Protein AF-A0A849RGG2-F1 (afdb_monomer_lite)

Radius of gyration: 28.91 Å; chains: 1; bounding box: 62×50×78 Å

Sequence (165 aa):
MTLNANEIRLVIHLEGGLVQAVYSNSSAPVRVAIQDFDIEGADGDEIAMLDDGTEFLGHIEPIFRNDSHVADVFAAFDEEVPTVDKQQKDYVANKGLICPKCGADDIESTGSVEIDGPIGFGNVECSNCKATWTDQYRIVGFDNLVVEQDLFEFRRKLKLSESIE

pLDDT: mean 81.92, std 13.21, range [40.56, 96.81]

Secondary structure (DSSP, 8-state):
----TT---EEEEEETTEEEEEEES-SS---EEEEE---TT--TTTEEE-TTS-EEEEEEEPEEE-HHHHHHHHHTS--------HHHHHHHHTTT-S-TTT--S-EEEEEEEEEETTEEEEEEEETTT--EEEEEEE---------HHHHHHHHHHHHHHTT--

Foldseek 3Di:
DDPDPPDWF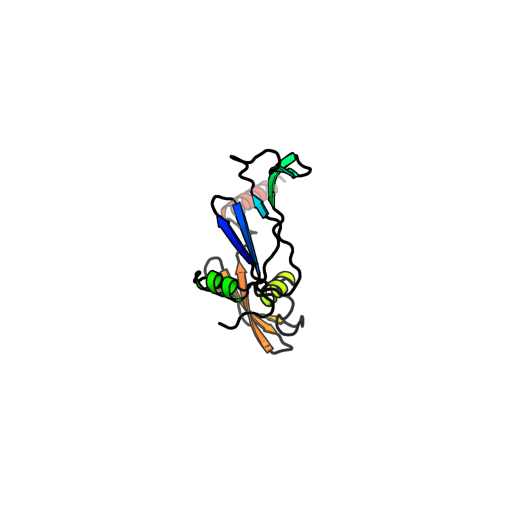WDFDDDPNDTPAIEIQDPDDDWDKDWAQPCVPPDPVQWDADPVGRITRIDTHDYHYDNVVRVVVVVVDPDPPPPPPVLVVVCVVVVNQADSPPRDSQKDWDDDWDDDPQKTWTWMARPVPGDIDIDIDGDPDDDDDDDVVVVVVVVVVVVVVVVPD

Structure (mmCIF, N/CA/C/O backbone):
data_AF-A0A849RGG2-F1
#
_entry.id   AF-A0A849RGG2-F1
#
loop_
_atom_site.group_PDB
_atom_site.id
_atom_site.type_symbol
_atom_site.label_atom_id
_atom_site.label_alt_id
_atom_site.label_comp_id
_atom_site.label_asym_id
_atom_site.label_entity_id
_atom_site.label_seq_id
_atom_site.pdbx_PDB_ins_code
_atom_site.Cartn_x
_atom_site.Cartn_y
_atom_site.Cartn_z
_atom_site.occupancy
_atom_site.B_iso_or_equiv
_atom_site.auth_seq_id
_atom_site.auth_comp_id
_atom_site.auth_asym_id
_atom_site.auth_atom_id
_atom_site.pdbx_PDB_model_num
ATOM 1 N N . MET A 1 1 ? 6.689 9.381 20.457 1.00 45.41 1 MET A N 1
ATOM 2 C CA . MET A 1 1 ? 6.038 8.679 19.334 1.00 45.41 1 MET A CA 1
ATOM 3 C C . MET A 1 1 ? 5.373 7.428 19.880 1.00 45.41 1 MET A C 1
ATOM 5 O O . MET A 1 1 ? 6.050 6.616 20.495 1.00 45.41 1 MET A O 1
ATOM 9 N N . THR A 1 2 ? 4.055 7.306 19.759 1.00 40.56 2 THR A N 1
ATOM 10 C CA . THR A 1 2 ? 3.327 6.085 20.134 1.00 40.56 2 THR A CA 1
ATOM 11 C C . THR A 1 2 ? 3.426 5.098 18.979 1.00 40.56 2 THR A C 1
ATOM 13 O O . THR A 1 2 ? 2.871 5.357 17.915 1.00 40.56 2 THR A O 1
ATOM 16 N N . LEU A 1 3 ? 4.164 4.002 19.173 1.00 52.91 3 LEU A N 1
ATOM 17 C CA . LEU A 1 3 ? 4.247 2.904 18.210 1.00 52.91 3 LEU A CA 1
ATOM 18 C C . LEU A 1 3 ? 2.833 2.387 17.923 1.00 52.91 3 LEU A C 1
ATOM 20 O O . LEU A 1 3 ? 2.073 2.107 18.854 1.00 52.91 3 LEU A O 1
ATOM 24 N N . ASN A 1 4 ? 2.467 2.273 16.647 1.00 55.94 4 ASN A N 1
ATOM 25 C CA . ASN A 1 4 ? 1.233 1.604 16.269 1.00 55.94 4 ASN A CA 1
ATOM 26 C C . ASN A 1 4 ? 1.374 0.126 16.658 1.00 55.94 4 ASN A C 1
ATOM 28 O O . ASN A 1 4 ? 2.238 -0.574 16.138 1.00 55.94 4 ASN A O 1
ATOM 32 N N . ALA A 1 5 ? 0.544 -0.345 17.590 1.00 57.31 5 ALA A N 1
ATOM 33 C CA . ALA A 1 5 ? 0.634 -1.698 18.142 1.00 57.31 5 ALA A CA 1
ATOM 34 C C . ALA A 1 5 ? 0.446 -2.820 17.096 1.00 57.31 5 ALA A C 1
ATOM 36 O O . ALA A 1 5 ? 0.708 -3.979 17.404 1.00 57.31 5 ALA A O 1
ATOM 37 N N . ASN A 1 6 ? 0.018 -2.484 15.873 1.00 68.50 6 ASN A N 1
ATOM 38 C CA . ASN A 1 6 ? -0.178 -3.425 14.768 1.00 68.50 6 ASN A CA 1
ATOM 39 C C . ASN A 1 6 ? 0.951 -3.406 13.721 1.00 68.50 6 ASN A C 1
ATOM 41 O O . ASN A 1 6 ? 0.829 -4.058 12.685 1.00 68.50 6 ASN A O 1
ATOM 45 N N . GLU A 1 7 ? 2.025 -2.650 13.942 1.00 77.69 7 GLU A N 1
ATOM 46 C CA . GLU A 1 7 ? 3.123 -2.533 12.983 1.00 77.69 7 GLU A CA 1
ATOM 47 C C . GLU A 1 7 ? 4.214 -3.585 13.241 1.00 77.69 7 GLU A C 1
ATOM 49 O O . GLU A 1 7 ? 4.870 -3.586 14.288 1.00 77.69 7 GLU A O 1
ATOM 54 N N . ILE A 1 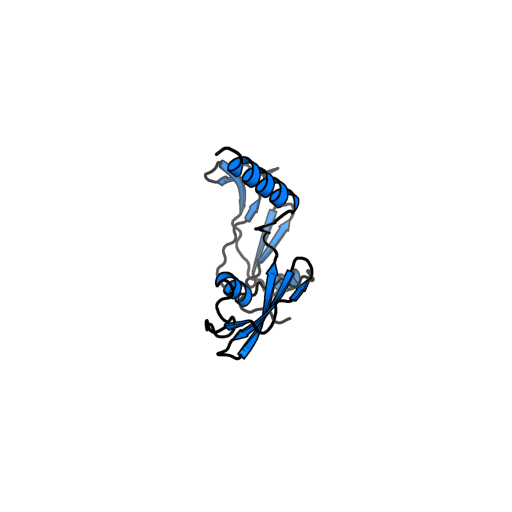8 ? 4.437 -4.464 12.260 1.00 86.38 8 ILE A N 1
ATOM 55 C CA . ILE A 1 8 ? 5.594 -5.364 12.233 1.00 86.38 8 ILE A CA 1
ATOM 56 C C . ILE A 1 8 ? 6.739 -4.634 11.540 1.00 86.38 8 ILE A C 1
ATOM 58 O O . ILE A 1 8 ? 6.647 -4.296 10.363 1.00 86.38 8 ILE A O 1
ATOM 62 N N . ARG A 1 9 ? 7.829 -4.435 12.273 1.00 87.00 9 ARG A N 1
ATOM 63 C CA . ARG A 1 9 ? 9.078 -3.854 11.795 1.00 87.00 9 ARG A CA 1
ATOM 64 C C . ARG A 1 9 ? 10.134 -4.939 11.691 1.00 87.00 9 ARG A C 1
ATOM 66 O O . ARG A 1 9 ? 10.241 -5.807 12.565 1.00 87.00 9 ARG A O 1
ATOM 73 N N . LEU A 1 10 ? 10.904 -4.868 10.615 1.00 91.12 10 LEU A N 1
ATOM 74 C CA . LEU A 1 10 ? 12.039 -5.737 10.357 1.00 91.12 10 LEU A CA 1
ATOM 75 C C . LEU A 1 10 ? 13.275 -4.871 10.135 1.00 91.12 10 LEU A C 1
ATOM 77 O O . LEU A 1 10 ? 13.212 -3.888 9.402 1.00 91.12 10 LEU A O 1
ATOM 81 N N . VAL A 1 11 ? 14.383 -5.248 10.763 1.00 88.12 11 VAL A N 1
ATOM 82 C CA . VAL A 1 11 ? 15.713 -4.711 10.464 1.00 88.12 11 VAL A CA 1
ATOM 83 C C . VAL A 1 11 ? 16.526 -5.840 9.860 1.00 88.12 11 VAL A C 1
ATOM 85 O O . VAL A 1 11 ? 16.699 -6.878 10.496 1.00 88.12 11 VAL A O 1
ATOM 88 N N . ILE A 1 12 ? 17.019 -5.637 8.643 1.00 90.12 12 ILE A N 1
ATOM 89 C CA . ILE A 1 12 ? 17.910 -6.575 7.962 1.00 90.12 12 ILE A CA 1
ATOM 90 C C . ILE A 1 12 ? 19.321 -6.009 8.080 1.00 90.12 12 ILE A C 1
ATOM 92 O O . ILE A 1 12 ? 19.593 -4.913 7.592 1.00 90.12 12 ILE A O 1
ATOM 96 N N . HIS A 1 13 ? 20.202 -6.731 8.766 1.00 86.44 13 HIS A N 1
ATOM 97 C CA . HIS A 1 13 ? 21.601 -6.349 8.895 1.00 86.44 13 HIS A CA 1
ATOM 98 C C . HIS A 1 13 ? 22.396 -6.961 7.742 1.00 86.44 13 HIS A C 1
ATOM 100 O O . HIS A 1 13 ? 22.464 -8.185 7.627 1.00 86.44 13 HIS A O 1
ATOM 106 N N . LEU A 1 14 ? 22.977 -6.104 6.903 1.00 85.00 14 LEU A N 1
ATOM 107 C CA . LEU A 1 14 ? 23.813 -6.489 5.769 1.00 85.00 14 LEU A CA 1
ATOM 108 C C . LEU A 1 14 ? 25.268 -6.094 6.033 1.00 85.00 14 LEU A C 1
ATOM 110 O O . LEU A 1 14 ? 25.533 -4.960 6.429 1.00 85.00 14 LEU A O 1
ATOM 114 N N . GLU A 1 15 ? 26.204 -6.995 5.749 1.00 77.75 15 GLU A N 1
ATOM 115 C CA . GLU A 1 15 ? 27.641 -6.711 5.750 1.00 77.75 15 GLU A CA 1
ATOM 116 C C . GLU A 1 15 ? 28.273 -7.339 4.506 1.00 77.75 15 GLU A C 1
ATOM 118 O O . GLU A 1 15 ? 28.129 -8.536 4.272 1.00 77.75 15 GLU A O 1
ATOM 123 N N . GLY A 1 16 ? 28.939 -6.522 3.682 1.00 75.50 16 GLY A N 1
ATOM 124 C CA . GLY A 1 16 ? 29.609 -7.002 2.468 1.00 75.50 16 GLY A CA 1
ATOM 125 C C . GLY A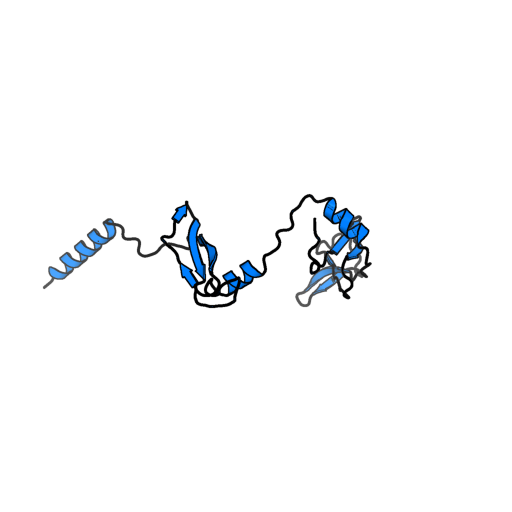 1 16 ? 28.683 -7.673 1.446 1.00 75.50 16 GLY A C 1
ATOM 126 O O . GLY A 1 16 ? 29.130 -8.576 0.755 1.00 75.50 16 GLY A O 1
ATOM 127 N N . GLY A 1 17 ? 27.406 -7.274 1.382 1.00 71.75 17 GLY A N 1
ATOM 128 C CA . GLY A 1 17 ? 26.394 -7.889 0.505 1.00 71.75 17 GLY A CA 1
ATOM 129 C C . GLY A 1 17 ? 25.670 -9.091 1.120 1.00 71.75 17 GLY A C 1
ATOM 130 O O . GLY A 1 17 ? 24.630 -9.498 0.624 1.00 71.75 17 GLY A O 1
ATOM 131 N N . LEU A 1 18 ? 26.144 -9.609 2.256 1.00 73.56 18 LEU A N 1
ATOM 132 C CA . LEU A 1 18 ? 25.560 -10.780 2.903 1.00 73.56 18 LEU A CA 1
ATOM 133 C C . LEU A 1 18 ? 24.626 -10.394 4.045 1.00 73.56 18 LEU A C 1
ATOM 135 O O . LEU A 1 18 ? 24.926 -9.504 4.849 1.00 73.56 18 LEU A O 1
ATOM 139 N N . VAL A 1 19 ? 23.515 -11.121 4.159 1.00 83.94 19 VAL A N 1
ATOM 140 C CA . VAL A 1 19 ? 22.614 -11.002 5.304 1.00 83.94 19 VAL A CA 1
ATOM 141 C C . VAL A 1 19 ? 23.263 -11.637 6.524 1.00 83.94 19 VAL A C 1
ATOM 143 O O . VAL A 1 19 ? 23.553 -12.824 6.542 1.00 83.94 19 VAL A O 1
ATOM 146 N N . GLN A 1 20 ? 23.458 -10.835 7.566 1.00 82.50 20 GLN A N 1
ATOM 147 C CA . GLN A 1 20 ? 24.045 -11.281 8.829 1.00 82.50 20 GLN A CA 1
ATOM 148 C C . GLN A 1 20 ? 22.979 -11.626 9.871 1.00 82.50 20 GLN A C 1
ATOM 150 O O . GLN A 1 20 ? 23.194 -12.474 10.735 1.00 82.50 20 GLN A O 1
ATOM 155 N N . ALA A 1 21 ? 21.844 -10.922 9.842 1.00 86.12 21 ALA A N 1
ATOM 156 C CA . ALA A 1 21 ? 20.727 -11.160 10.748 1.00 86.12 21 ALA A CA 1
ATOM 157 C C . ALA A 1 21 ? 19.453 -10.452 10.278 1.00 86.12 21 ALA A C 1
ATOM 159 O O . ALA A 1 21 ? 19.500 -9.396 9.642 1.00 86.12 21 ALA A O 1
ATOM 160 N N . VAL A 1 22 ? 18.308 -10.983 10.708 1.00 90.00 22 VAL A N 1
ATOM 161 C CA . VAL A 1 22 ? 17.010 -10.310 10.616 1.00 90.00 22 VAL A CA 1
ATOM 162 C C . VAL A 1 22 ? 16.453 -10.115 12.024 1.00 90.00 22 VAL A C 1
ATOM 164 O O . VAL A 1 22 ? 16.257 -11.081 12.762 1.00 90.00 22 VAL A O 1
ATOM 167 N N . TYR A 1 23 ? 16.171 -8.869 12.403 1.00 91.56 23 TYR A N 1
ATOM 168 C CA . TYR A 1 23 ? 15.572 -8.522 13.691 1.00 91.56 23 TYR A CA 1
ATOM 169 C C . TYR A 1 23 ? 14.120 -8.093 13.536 1.00 91.56 23 TYR A C 1
ATOM 171 O O . TYR A 1 23 ? 13.774 -7.416 12.571 1.00 91.56 23 TYR A O 1
ATOM 179 N N . SER A 1 24 ? 13.272 -8.438 14.506 1.00 92.50 24 SER A N 1
ATOM 180 C CA . SER A 1 24 ? 11.868 -8.011 14.521 1.00 92.50 24 SER A CA 1
ATOM 181 C C . SER A 1 24 ? 11.410 -7.508 15.886 1.00 92.50 24 SER A C 1
ATOM 183 O O . SER A 1 24 ? 11.895 -7.969 16.920 1.00 92.50 24 SER A O 1
ATOM 185 N N . ASN A 1 25 ? 10.439 -6.590 15.874 1.00 88.19 25 ASN A N 1
ATOM 186 C CA . ASN A 1 25 ? 9.650 -6.200 17.048 1.00 88.19 25 ASN A CA 1
ATOM 187 C C . ASN A 1 25 ? 8.391 -7.076 17.244 1.00 88.19 2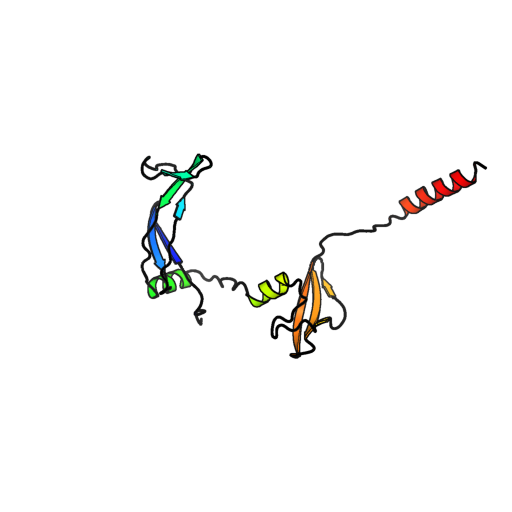5 ASN A C 1
ATOM 189 O O . ASN A 1 25 ? 7.641 -6.886 18.201 1.00 88.19 25 ASN A O 1
ATOM 193 N N . SER A 1 26 ? 8.105 -7.992 16.314 1.00 86.25 26 SER A N 1
ATOM 194 C CA . SER A 1 26 ? 6.898 -8.812 16.349 1.00 86.25 26 SER A CA 1
ATOM 195 C C . SER A 1 26 ? 7.077 -10.026 17.254 1.00 86.25 26 SER A C 1
ATOM 197 O O . SER A 1 26 ? 8.112 -10.693 17.249 1.00 86.25 26 SER A O 1
ATOM 199 N N . SER A 1 27 ? 6.035 -10.347 18.018 1.00 83.19 27 SER A N 1
ATOM 200 C CA . SER A 1 27 ? 5.926 -11.612 18.749 1.00 83.19 27 SER A CA 1
ATOM 201 C C . SER A 1 27 ? 5.325 -12.740 17.903 1.00 83.19 27 SER A C 1
ATOM 203 O O . SER A 1 27 ? 5.353 -13.896 18.328 1.00 83.19 27 SER A O 1
ATOM 205 N N . ALA A 1 28 ? 4.777 -12.427 16.725 1.00 84.94 28 ALA A N 1
ATOM 206 C CA . ALA A 1 28 ? 4.256 -13.423 15.800 1.00 84.94 28 ALA A CA 1
ATOM 207 C C . ALA A 1 28 ? 5.405 -14.140 15.065 1.00 84.94 28 ALA A C 1
ATOM 209 O O . ALA A 1 28 ? 6.429 -13.516 14.779 1.00 84.94 28 ALA A O 1
ATOM 210 N N . PRO A 1 29 ? 5.247 -15.427 14.709 1.00 78.88 29 PRO A N 1
ATOM 211 C CA . PRO A 1 29 ? 6.220 -16.123 13.878 1.00 78.88 29 PRO A CA 1
ATOM 212 C C . PRO A 1 29 ? 6.199 -15.535 12.462 1.00 78.88 29 PRO A C 1
ATOM 214 O O . PRO A 1 29 ? 5.261 -15.756 11.698 1.00 78.88 29 PRO A O 1
ATOM 217 N N . VAL A 1 30 ? 7.237 -14.777 12.115 1.00 84.69 30 VAL A N 1
ATOM 218 C CA . VAL A 1 30 ? 7.452 -14.234 10.768 1.00 84.69 30 VAL A CA 1
ATOM 219 C C . VAL A 1 30 ? 8.502 -15.097 10.061 1.00 84.69 30 VAL A C 1
ATOM 221 O O . VAL A 1 30 ? 9.408 -15.631 10.698 1.00 84.69 30 VAL A O 1
ATOM 224 N N . ARG A 1 31 ? 8.368 -15.273 8.745 1.00 80.06 31 ARG A N 1
ATOM 225 C CA . ARG A 1 31 ? 9.394 -15.884 7.890 1.00 80.06 31 ARG A CA 1
ATOM 226 C C . ARG A 1 31 ? 9.836 -14.845 6.875 1.00 80.06 31 ARG A C 1
ATOM 228 O O . ARG A 1 31 ? 8.983 -14.232 6.239 1.00 80.06 31 ARG A O 1
ATOM 235 N N . VAL A 1 32 ? 11.141 -14.663 6.738 1.00 84.19 32 VAL A N 1
ATOM 236 C CA . VAL A 1 32 ? 11.739 -13.728 5.787 1.00 84.19 32 VAL A CA 1
ATOM 237 C C . VAL A 1 32 ? 12.615 -14.536 4.839 1.00 84.19 32 VAL A C 1
ATOM 239 O O . VAL A 1 32 ? 13.418 -15.354 5.280 1.00 84.19 32 VAL A O 1
ATOM 242 N N . ALA A 1 33 ? 12.397 -14.343 3.544 1.00 82.25 33 ALA A N 1
ATOM 243 C CA . ALA A 1 33 ? 13.276 -14.824 2.490 1.00 82.25 33 ALA A CA 1
ATOM 244 C C . ALA A 1 33 ? 13.893 -13.590 1.838 1.00 82.25 33 ALA A C 1
ATOM 246 O O . ALA A 1 33 ? 13.166 -12.643 1.528 1.00 82.25 33 ALA A O 1
ATOM 247 N N . ILE A 1 34 ? 15.212 -13.591 1.687 1.00 82.19 34 ILE A N 1
ATOM 248 C CA . ILE A 1 34 ? 15.945 -12.495 1.056 1.00 82.19 34 ILE A CA 1
ATOM 249 C C . ILE A 1 34 ? 16.511 -13.033 -0.247 1.00 82.19 34 ILE A C 1
ATOM 251 O O . ILE A 1 34 ? 17.093 -14.117 -0.279 1.00 82.19 34 ILE A O 1
ATOM 255 N N . GLN A 1 35 ? 16.251 -12.283 -1.310 1.00 83.62 35 GLN A N 1
ATOM 256 C CA . GLN A 1 35 ? 16.650 -12.589 -2.669 1.00 83.62 35 GLN A CA 1
ATOM 257 C C . GLN A 1 35 ? 17.553 -11.459 -3.141 1.00 83.62 35 GLN A C 1
ATOM 259 O O . GLN A 1 35 ? 17.110 -10.310 -3.200 1.00 83.62 35 GLN A O 1
ATOM 264 N N . ASP A 1 36 ? 18.791 -11.802 -3.466 1.00 83.38 36 ASP A N 1
ATOM 265 C CA . ASP A 1 36 ? 19.725 -10.910 -4.134 1.00 83.38 36 ASP A CA 1
ATOM 266 C C . ASP A 1 36 ? 19.954 -11.411 -5.564 1.00 83.38 36 ASP A C 1
ATOM 268 O O . ASP A 1 36 ? 20.235 -12.585 -5.790 1.00 83.38 36 ASP A O 1
ATOM 272 N N . PHE A 1 37 ? 19.742 -10.539 -6.546 1.00 81.94 37 PHE A N 1
ATOM 273 C CA . PHE A 1 37 ? 19.930 -10.873 -7.960 1.00 81.94 37 PHE A CA 1
ATOM 274 C C . PHE A 1 37 ? 21.343 -10.556 -8.449 1.00 81.94 37 PHE A C 1
ATOM 276 O O . PHE A 1 37 ? 21.685 -10.910 -9.578 1.00 81.94 37 PHE A O 1
ATOM 283 N N . ASP A 1 38 ? 22.156 -9.893 -7.628 1.00 82.31 38 ASP A N 1
ATOM 284 C CA . ASP A 1 38 ? 23.575 -9.748 -7.901 1.00 82.31 38 ASP A CA 1
ATOM 285 C C . ASP A 1 38 ? 24.303 -11.040 -7.515 1.00 82.31 38 ASP A C 1
ATOM 287 O O . ASP A 1 38 ? 24.692 -11.254 -6.373 1.00 82.31 38 ASP A O 1
ATOM 291 N N . ILE A 1 39 ? 24.435 -11.950 -8.479 1.00 76.62 39 ILE A N 1
ATOM 292 C CA . ILE A 1 39 ? 25.135 -13.228 -8.293 1.00 76.62 39 ILE A CA 1
ATOM 293 C C . ILE A 1 39 ? 26.657 -13.096 -8.481 1.00 76.62 39 ILE A C 1
ATOM 295 O O . ILE A 1 39 ? 27.364 -14.107 -8.515 1.00 76.62 39 ILE A O 1
ATOM 299 N N . GLU A 1 40 ? 27.188 -11.879 -8.669 1.00 79.94 40 GLU A N 1
ATOM 300 C CA . GLU A 1 40 ? 28.622 -11.686 -8.871 1.00 79.94 40 GLU A CA 1
ATOM 301 C C . GLU A 1 40 ? 29.405 -12.104 -7.616 1.00 79.94 40 GLU A C 1
ATOM 303 O O . GLU A 1 40 ? 29.298 -11.505 -6.551 1.00 79.94 40 GLU A O 1
ATOM 308 N N . GLY A 1 41 ? 30.233 -13.144 -7.755 1.00 72.62 41 GLY A N 1
ATOM 309 C CA . GLY A 1 41 ? 31.065 -13.661 -6.664 1.00 72.62 41 GLY A CA 1
ATOM 310 C C . GLY A 1 41 ? 30.404 -14.727 -5.787 1.00 72.62 41 GLY A C 1
ATOM 311 O O . GLY A 1 41 ? 31.056 -15.186 -4.854 1.00 72.62 41 GLY A O 1
ATOM 312 N N . ALA A 1 42 ? 29.175 -15.140 -6.108 1.00 75.94 42 ALA A N 1
ATOM 313 C CA . ALA A 1 42 ? 28.482 -16.248 -5.459 1.00 75.94 42 ALA A CA 1
ATOM 314 C C . ALA A 1 42 ? 29.124 -17.605 -5.776 1.00 75.94 42 ALA A C 1
ATOM 316 O O . ALA A 1 42 ? 29.468 -17.885 -6.934 1.00 75.94 42 ALA A O 1
ATOM 317 N N . ASP A 1 43 ? 29.203 -18.482 -4.777 1.00 79.50 43 ASP A N 1
ATOM 318 C CA . ASP A 1 43 ? 29.496 -19.890 -5.017 1.00 79.50 43 ASP A CA 1
ATOM 319 C C . ASP A 1 43 ? 28.243 -20.612 -5.549 1.00 79.50 43 ASP A C 1
ATOM 321 O O . ASP A 1 43 ? 27.096 -20.246 -5.287 1.00 79.50 43 ASP A O 1
ATOM 325 N N . GLY A 1 44 ? 28.441 -21.658 -6.357 1.00 78.12 44 GLY A N 1
ATOM 326 C CA . GLY A 1 44 ? 27.334 -22.333 -7.051 1.00 78.12 44 GLY A CA 1
ATOM 327 C C . GLY A 1 44 ? 26.312 -23.018 -6.131 1.00 78.12 44 GLY A C 1
ATOM 328 O O . GLY A 1 44 ? 25.224 -23.351 -6.589 1.00 78.12 44 GLY A O 1
ATOM 329 N N . ASP A 1 45 ? 26.643 -23.251 -4.861 1.00 80.25 45 ASP A N 1
ATOM 330 C CA . ASP A 1 45 ? 25.733 -23.768 -3.833 1.00 80.25 45 ASP A CA 1
ATOM 331 C C . ASP A 1 45 ? 24.934 -22.672 -3.104 1.00 80.25 45 ASP A C 1
ATOM 333 O O . ASP A 1 45 ? 24.003 -22.996 -2.363 1.00 80.25 45 ASP A O 1
ATOM 337 N N . GLU A 1 46 ? 25.236 -21.398 -3.360 1.00 73.75 46 GLU A N 1
ATOM 338 C CA . GLU A 1 46 ? 24.519 -20.226 -2.836 1.00 73.75 46 GLU A CA 1
ATOM 339 C C . GLU A 1 46 ? 23.441 -19.718 -3.817 1.00 73.75 46 GLU A C 1
ATOM 341 O O . GLU A 1 46 ? 22.529 -18.977 -3.436 1.00 73.75 46 GLU A O 1
ATOM 346 N N . ILE A 1 47 ? 23.511 -20.151 -5.083 1.00 81.88 47 ILE A N 1
ATOM 347 C CA . ILE A 1 47 ? 22.601 -19.745 -6.157 1.00 81.88 47 ILE A CA 1
ATOM 348 C C . ILE A 1 47 ? 21.374 -20.665 -6.199 1.00 81.88 47 ILE A C 1
ATOM 350 O O . ILE A 1 47 ? 21.455 -21.873 -6.431 1.00 81.88 47 ILE A O 1
ATOM 354 N N . ALA A 1 48 ? 20.200 -20.067 -6.030 1.00 85.19 48 ALA A N 1
ATOM 355 C CA . ALA A 1 48 ? 18.904 -20.675 -6.278 1.00 85.19 48 ALA A CA 1
ATOM 356 C C . ALA A 1 48 ? 18.360 -20.249 -7.650 1.00 85.19 48 ALA A C 1
ATOM 358 O O . ALA A 1 48 ? 18.726 -19.210 -8.194 1.00 85.19 48 ALA A O 1
ATOM 359 N N . MET A 1 49 ? 17.449 -21.051 -8.206 1.00 89.56 49 MET A N 1
ATOM 360 C CA . MET A 1 49 ? 16.844 -20.797 -9.513 1.00 89.56 49 MET A CA 1
ATOM 361 C C . MET A 1 49 ? 15.319 -20.887 -9.426 1.00 89.56 49 MET A C 1
ATOM 363 O O . MET A 1 49 ? 14.777 -21.810 -8.811 1.00 89.56 49 MET A O 1
ATOM 367 N N . LEU A 1 50 ? 14.631 -19.921 -10.031 1.00 88.88 50 LEU A N 1
ATOM 368 C CA . LEU A 1 50 ? 13.179 -19.930 -10.207 1.00 88.88 50 LEU A CA 1
ATOM 369 C C . LEU A 1 50 ? 12.768 -20.830 -11.385 1.00 88.88 50 LEU A C 1
ATOM 371 O O . LEU A 1 50 ? 13.583 -21.189 -12.232 1.00 88.88 50 LEU A O 1
ATOM 375 N N . ASP A 1 51 ? 11.477 -21.162 -11.478 1.00 91.75 51 ASP A N 1
ATOM 376 C CA . ASP A 1 51 ? 10.936 -22.024 -12.545 1.00 91.75 51 ASP A CA 1
ATOM 377 C C . ASP A 1 51 ? 11.130 -21.446 -13.961 1.00 91.75 51 ASP A C 1
ATOM 379 O O . ASP A 1 51 ? 11.134 -22.187 -14.945 1.00 91.75 51 ASP A O 1
ATOM 383 N N . ASP A 1 52 ? 11.287 -20.125 -14.074 1.00 90.88 52 ASP A N 1
ATOM 384 C CA . ASP A 1 52 ? 11.556 -19.425 -15.333 1.00 90.88 52 ASP A CA 1
ATOM 385 C C . ASP A 1 52 ? 13.047 -19.390 -15.715 1.00 90.88 52 ASP A C 1
ATOM 387 O O . ASP A 1 52 ? 13.399 -18.859 -16.769 1.00 90.88 52 ASP A O 1
ATOM 391 N N . GLY A 1 53 ? 13.912 -19.989 -14.891 1.00 89.62 53 GLY A N 1
ATOM 392 C CA . GLY A 1 53 ? 15.357 -20.028 -15.086 1.00 89.62 53 GLY A CA 1
ATOM 393 C C . GLY A 1 53 ? 16.107 -18.826 -14.511 1.00 89.62 53 GLY A C 1
ATOM 394 O O . GLY A 1 53 ? 17.313 -18.731 -14.715 1.00 89.62 53 GLY A O 1
ATOM 395 N N . THR A 1 54 ? 15.436 -17.909 -13.807 1.00 89.50 54 THR A N 1
ATOM 396 C CA . THR A 1 54 ? 16.106 -16.774 -13.157 1.00 89.50 54 THR A CA 1
ATOM 397 C C . THR A 1 54 ? 16.923 -17.249 -11.958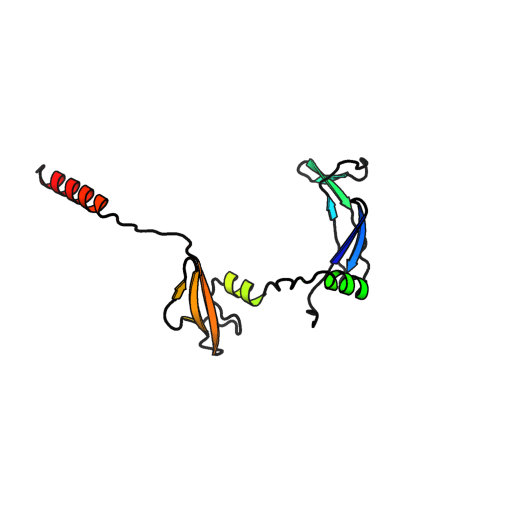 1.00 89.50 54 THR A C 1
ATOM 399 O O . THR A 1 54 ? 16.372 -17.844 -11.029 1.00 89.50 54 THR A O 1
ATOM 402 N N . GLU A 1 55 ? 18.220 -16.952 -11.964 1.00 88.62 55 GLU A N 1
ATOM 403 C CA . GLU A 1 55 ? 19.158 -17.242 -10.876 1.00 88.62 55 GLU A CA 1
ATOM 404 C C . GLU A 1 55 ? 19.208 -16.094 -9.859 1.00 88.62 55 GLU A C 1
ATOM 406 O O . GLU A 1 55 ? 19.089 -14.921 -10.218 1.00 88.62 55 GLU A O 1
ATOM 411 N N . PHE A 1 56 ? 19.363 -16.434 -8.580 1.00 86.50 56 PHE A N 1
ATOM 412 C CA . PHE A 1 56 ? 19.492 -15.477 -7.486 1.00 86.50 56 PHE A CA 1
ATOM 413 C C . PHE A 1 56 ? 20.204 -16.096 -6.281 1.00 86.50 56 PHE A C 1
ATOM 415 O O . PHE A 1 56 ? 20.124 -17.299 -6.055 1.00 86.50 56 PHE A O 1
ATOM 422 N N . LEU A 1 57 ? 20.828 -15.266 -5.456 1.00 80.81 57 LEU A N 1
ATOM 423 C CA . LEU A 1 57 ? 21.312 -15.630 -4.128 1.00 80.81 57 LEU A CA 1
ATOM 424 C C . LEU A 1 57 ? 20.143 -15.647 -3.139 1.00 80.81 57 LEU A C 1
ATOM 426 O O . LEU A 1 57 ? 19.473 -14.631 -2.922 1.00 80.81 57 LEU A O 1
ATOM 430 N N . GLY A 1 58 ? 19.861 -16.815 -2.562 1.00 71.19 58 GLY A N 1
ATOM 431 C CA . GLY A 1 58 ? 18.686 -17.033 -1.720 1.00 71.19 58 GLY A CA 1
ATOM 432 C C . GLY A 1 58 ? 19.037 -17.489 -0.310 1.00 71.19 58 GLY A C 1
ATOM 433 O O . GLY A 1 58 ? 19.468 -18.623 -0.123 1.00 71.19 58 GLY A O 1
ATOM 434 N N . HIS A 1 59 ? 18.738 -16.664 0.697 1.00 72.50 59 HIS A N 1
ATOM 435 C CA . HIS A 1 59 ? 18.923 -17.025 2.107 1.00 72.50 59 HIS A CA 1
ATOM 436 C C . HIS A 1 59 ? 17.597 -17.011 2.879 1.00 72.50 59 HIS A C 1
ATOM 438 O O . HIS A 1 59 ? 16.780 -16.089 2.767 1.00 72.50 59 HIS A O 1
ATOM 444 N N . ILE A 1 60 ? 17.385 -18.053 3.692 1.00 75.25 60 ILE A N 1
ATOM 445 C CA . ILE A 1 60 ? 16.306 -18.111 4.685 1.00 75.25 60 ILE A CA 1
ATOM 446 C C . ILE A 1 60 ? 16.939 -17.901 6.056 1.00 75.25 60 ILE A C 1
ATOM 448 O O . ILE A 1 60 ? 17.446 -18.842 6.664 1.00 75.25 60 ILE A O 1
ATOM 452 N N . GLU A 1 61 ? 16.874 -16.671 6.549 1.00 77.94 61 GLU A N 1
ATOM 453 C CA . GLU A 1 61 ? 17.467 -16.317 7.835 1.00 77.94 61 GLU A CA 1
ATOM 454 C C . GLU A 1 61 ? 16.485 -16.519 9.001 1.00 77.94 61 GLU A C 1
ATOM 456 O O . GLU A 1 61 ? 15.288 -16.209 8.884 1.00 77.94 61 GLU A O 1
ATOM 461 N N . PRO A 1 62 ? 16.957 -17.018 10.160 1.00 79.00 62 PRO A N 1
ATOM 462 C CA . PRO A 1 62 ? 16.173 -16.993 11.379 1.00 79.00 62 PRO A CA 1
ATOM 463 C C . PRO A 1 62 ? 15.954 -15.545 11.829 1.00 79.00 62 PRO A C 1
ATOM 465 O O . PRO A 1 62 ? 16.826 -14.685 11.718 1.00 79.00 62 PRO A O 1
ATOM 468 N N . ILE A 1 63 ? 14.772 -15.283 12.383 1.00 85.12 63 ILE A N 1
ATOM 469 C CA . ILE A 1 63 ? 14.422 -13.957 12.891 1.00 85.12 63 ILE A CA 1
ATOM 470 C C . ILE A 1 63 ? 14.673 -13.907 14.391 1.00 85.12 63 ILE A C 1
ATOM 472 O O . ILE A 1 63 ? 14.128 -14.706 15.157 1.00 85.12 63 ILE A O 1
ATOM 476 N N . PHE A 1 64 ? 15.443 -12.913 14.818 1.00 88.88 64 PHE A N 1
ATOM 477 C CA . PHE A 1 64 ? 15.706 -12.640 16.221 1.00 88.88 64 PHE A CA 1
ATOM 478 C C . PHE A 1 64 ? 14.794 -11.522 16.714 1.00 88.88 64 PHE A C 1
ATOM 480 O O . PHE A 1 64 ? 14.818 -10.398 16.210 1.00 88.88 64 PHE A O 1
ATOM 487 N N . ARG A 1 65 ? 13.982 -11.795 17.737 1.00 89.19 65 ARG A N 1
ATOM 488 C CA . ARG A 1 65 ? 13.213 -10.725 18.372 1.00 89.19 65 ARG A CA 1
ATOM 489 C C . ARG A 1 65 ? 14.155 -9.815 19.157 1.00 89.19 65 ARG A C 1
ATOM 491 O O . ARG A 1 65 ? 14.835 -10.278 20.070 1.00 89.19 65 ARG A O 1
ATOM 498 N N . ASN A 1 66 ? 14.168 -8.528 18.822 1.00 90.25 66 ASN A N 1
ATOM 499 C CA . ASN A 1 66 ? 14.989 -7.534 19.506 1.00 90.25 66 ASN A CA 1
ATOM 500 C C . ASN A 1 66 ? 14.336 -6.148 19.435 1.00 90.25 66 ASN A C 1
ATOM 502 O O . ASN A 1 66 ? 14.685 -5.317 18.598 1.00 90.25 66 ASN A O 1
ATOM 506 N N . ASP A 1 67 ? 13.376 -5.915 20.330 1.00 86.75 67 ASP A N 1
ATOM 507 C CA . ASP A 1 67 ? 12.541 -4.709 20.334 1.00 86.75 67 ASP A CA 1
ATOM 508 C C . ASP A 1 67 ? 13.379 -3.416 20.460 1.00 86.75 67 ASP A C 1
ATOM 510 O O . ASP A 1 67 ? 13.079 -2.432 19.788 1.00 86.75 67 ASP A O 1
ATOM 514 N N . SER A 1 68 ? 14.450 -3.427 21.271 1.00 87.50 68 SER A N 1
ATOM 515 C CA . SER A 1 68 ? 15.333 -2.260 21.455 1.00 87.50 68 SER A CA 1
ATOM 516 C C . SER A 1 68 ? 16.135 -1.960 20.197 1.00 87.50 68 SER A C 1
ATOM 518 O O . SER A 1 68 ? 16.105 -0.836 19.717 1.00 87.50 68 SER A O 1
ATOM 520 N N . HIS A 1 69 ? 16.803 -2.964 19.622 1.00 88.81 69 HIS A N 1
ATOM 521 C CA . HIS A 1 69 ? 17.626 -2.754 18.432 1.00 88.81 69 HIS A CA 1
ATOM 522 C C . HIS A 1 69 ? 16.790 -2.297 17.233 1.00 88.81 69 HIS A C 1
ATOM 524 O O . HIS A 1 69 ? 17.191 -1.396 16.502 1.00 88.81 69 HIS A O 1
ATOM 530 N N . VAL A 1 70 ? 15.593 -2.868 17.062 1.00 86.50 70 VAL A N 1
ATOM 531 C CA . VAL A 1 70 ? 14.655 -2.422 16.026 1.00 86.50 70 VAL A CA 1
ATOM 532 C C . VAL A 1 70 ? 14.228 -0.974 16.264 1.00 86.50 70 VAL A C 1
ATOM 534 O O . VAL A 1 70 ? 14.200 -0.191 15.319 1.00 86.50 70 VAL A O 1
ATOM 537 N N . ALA A 1 71 ? 13.923 -0.590 17.506 1.00 84.00 71 ALA A N 1
ATOM 538 C CA . ALA A 1 71 ? 13.575 0.791 17.821 1.00 84.00 71 ALA A CA 1
ATOM 539 C C . ALA A 1 71 ? 14.735 1.761 17.542 1.00 84.00 71 ALA A C 1
ATOM 541 O O . ALA A 1 71 ? 14.505 2.795 16.922 1.00 84.00 71 ALA A O 1
ATOM 542 N N . ASP A 1 72 ? 15.958 1.408 17.942 1.00 87.19 72 ASP A N 1
ATOM 543 C CA . ASP A 1 72 ? 17.150 2.246 17.779 1.00 87.19 72 ASP A CA 1
ATOM 544 C C . ASP A 1 72 ? 17.490 2.471 16.300 1.00 87.19 72 ASP A C 1
ATOM 546 O O . ASP A 1 72 ? 17.746 3.602 15.889 1.00 87.19 72 ASP A O 1
ATOM 550 N N . VAL A 1 73 ? 17.436 1.414 15.480 1.00 85.94 73 VAL A N 1
ATOM 551 C CA . VAL A 1 73 ? 17.695 1.517 14.036 1.00 85.94 73 VAL A CA 1
ATOM 552 C C . VAL A 1 73 ? 16.632 2.371 13.357 1.00 85.94 73 VAL A C 1
ATOM 554 O O . VAL A 1 73 ? 16.982 3.262 12.596 1.00 85.94 73 VAL A O 1
ATOM 557 N N . PHE A 1 74 ? 15.346 2.166 13.655 1.00 82.94 74 PHE A N 1
ATOM 558 C CA . PHE A 1 74 ? 14.282 2.991 13.072 1.00 82.94 74 PHE A CA 1
ATOM 559 C C . PHE A 1 74 ? 14.341 4.448 13.545 1.00 82.94 74 PHE A C 1
ATOM 561 O O . PHE A 1 74 ? 14.043 5.341 12.764 1.00 82.94 74 PHE A O 1
ATOM 568 N N . ALA A 1 75 ? 14.739 4.708 14.793 1.00 83.00 75 ALA A N 1
ATOM 569 C CA . ALA A 1 75 ? 14.902 6.067 15.305 1.00 83.00 75 ALA A CA 1
ATOM 570 C C . ALA A 1 75 ? 16.082 6.820 14.665 1.00 83.00 75 ALA A C 1
ATOM 572 O O . ALA A 1 75 ? 16.115 8.044 14.729 1.00 83.00 75 ALA A O 1
ATOM 573 N N . ALA A 1 76 ? 17.043 6.112 14.061 1.00 82.44 76 ALA A N 1
ATOM 574 C CA . ALA A 1 76 ? 18.155 6.726 13.338 1.00 82.44 76 ALA A CA 1
ATOM 575 C C . ALA A 1 76 ? 17.745 7.315 11.976 1.00 82.44 76 ALA A C 1
ATOM 577 O O . ALA A 1 76 ? 18.499 8.103 11.405 1.00 82.44 76 ALA A O 1
ATOM 578 N N . PHE A 1 77 ? 16.569 6.949 11.459 1.00 77.25 77 PHE A N 1
ATOM 579 C CA . PHE A 1 77 ? 16.019 7.490 10.223 1.00 77.25 77 PHE A CA 1
ATOM 580 C C . PHE A 1 77 ? 14.838 8.405 10.575 1.00 77.25 77 PHE A C 1
ATOM 582 O O . PHE A 1 77 ? 13.792 7.937 11.018 1.00 77.25 77 PHE A O 1
ATOM 589 N N . ASP A 1 78 ? 15.011 9.717 10.382 1.00 56.69 78 ASP A N 1
ATOM 590 C CA . ASP A 1 78 ? 13.994 10.769 10.576 1.00 56.69 78 ASP A CA 1
ATOM 591 C C . ASP A 1 78 ? 12.862 10.701 9.521 1.00 56.69 78 ASP A C 1
ATOM 593 O O . ASP A 1 78 ? 12.430 11.717 8.977 1.00 56.69 78 ASP A O 1
ATOM 597 N N . GLU A 1 79 ? 12.373 9.509 9.178 1.00 53.34 79 GLU A N 1
ATOM 598 C CA . GLU A 1 79 ? 11.272 9.356 8.233 1.00 53.34 79 GLU A CA 1
ATOM 599 C C . GLU A 1 79 ? 9.978 9.024 8.975 1.00 53.34 79 GLU A C 1
ATOM 601 O O . GLU A 1 79 ? 9.794 7.947 9.549 1.00 53.34 79 GLU A O 1
ATOM 606 N N . GLU A 1 80 ? 9.042 9.974 8.936 1.00 52.66 80 GLU A N 1
ATOM 607 C CA . GLU A 1 80 ? 7.626 9.684 9.119 1.00 52.66 80 GLU A CA 1
ATOM 608 C C . GLU A 1 80 ? 7.229 8.645 8.066 1.00 52.66 80 GLU A C 1
ATOM 610 O O . GLU A 1 80 ? 6.928 8.982 6.922 1.00 52.66 80 GLU A O 1
ATOM 615 N N . VAL A 1 81 ? 7.261 7.361 8.436 1.00 52.94 81 VAL A N 1
ATOM 616 C CA . VAL A 1 81 ? 6.730 6.282 7.601 1.00 52.94 81 VAL A CA 1
ATOM 617 C C . VAL A 1 81 ? 5.294 6.673 7.253 1.00 52.94 81 VAL A C 1
ATOM 619 O O . VAL A 1 81 ? 4.483 6.793 8.179 1.00 52.94 81 VAL A O 1
ATOM 622 N N . PRO A 1 82 ? 4.946 6.884 5.966 1.00 48.94 82 PRO A N 1
ATOM 623 C CA . PRO A 1 82 ? 3.589 7.227 5.591 1.00 48.94 82 PRO A CA 1
ATOM 624 C C . PRO A 1 82 ? 2.697 6.082 6.046 1.00 48.94 82 PRO A C 1
ATOM 626 O O . PRO A 1 82 ? 2.700 4.996 5.460 1.00 48.94 82 PRO A O 1
ATOM 629 N N . THR A 1 83 ? 1.954 6.287 7.132 1.00 48.75 83 THR A N 1
ATOM 630 C CA . THR A 1 83 ? 0.928 5.341 7.539 1.00 48.75 83 THR A CA 1
ATOM 631 C C . THR A 1 83 ? -0.032 5.283 6.376 1.00 48.75 83 THR A C 1
ATOM 633 O O . THR A 1 83 ? -0.727 6.261 6.101 1.00 48.75 83 THR A O 1
ATOM 636 N N . VAL A 1 84 ? -0.026 4.174 5.641 1.00 54.56 84 VAL A N 1
ATOM 637 C CA . VAL A 1 84 ? -0.989 4.008 4.569 1.00 54.56 84 VAL A CA 1
ATOM 638 C C . VAL A 1 84 ? -2.332 3.850 5.249 1.00 54.56 84 VAL A C 1
ATOM 640 O O . VAL A 1 84 ? -2.663 2.764 5.723 1.00 54.56 84 VAL A O 1
ATOM 643 N N . ASP A 1 85 ? -3.042 4.965 5.380 1.00 75.06 85 ASP A N 1
ATOM 644 C CA . ASP A 1 85 ? -4.277 5.035 6.125 1.00 75.06 85 ASP A CA 1
ATOM 645 C C . ASP A 1 85 ? -5.256 4.044 5.501 1.00 75.06 85 ASP A C 1
ATOM 647 O O . ASP A 1 85 ? -5.706 4.197 4.361 1.00 75.06 85 ASP A O 1
ATOM 651 N N . LYS A 1 86 ? -5.525 2.960 6.233 1.00 78.00 86 LYS A N 1
ATOM 652 C CA . LYS A 1 86 ? -6.457 1.921 5.803 1.00 78.00 86 LYS A CA 1
ATOM 653 C C . LYS A 1 86 ? -7.815 2.546 5.485 1.00 78.00 86 LYS A C 1
ATOM 655 O O . LYS A 1 86 ? -8.462 2.120 4.536 1.00 78.00 86 LYS A O 1
ATOM 660 N N . GLN A 1 87 ? -8.194 3.589 6.219 1.00 83.50 87 GLN A N 1
ATOM 661 C CA . GLN A 1 87 ? -9.418 4.335 5.990 1.00 83.50 87 GLN A CA 1
ATOM 662 C C . GLN A 1 87 ? -9.418 5.007 4.607 1.00 83.50 87 GLN A C 1
ATOM 664 O O . GLN A 1 87 ? -10.388 4.859 3.867 1.00 83.50 87 GLN A O 1
ATOM 669 N N . GLN A 1 88 ? -8.312 5.643 4.205 1.00 86.44 88 GLN A N 1
ATOM 670 C CA . GLN A 1 88 ? -8.151 6.214 2.863 1.00 86.44 88 GLN A CA 1
ATOM 671 C C . GLN A 1 88 ? -8.1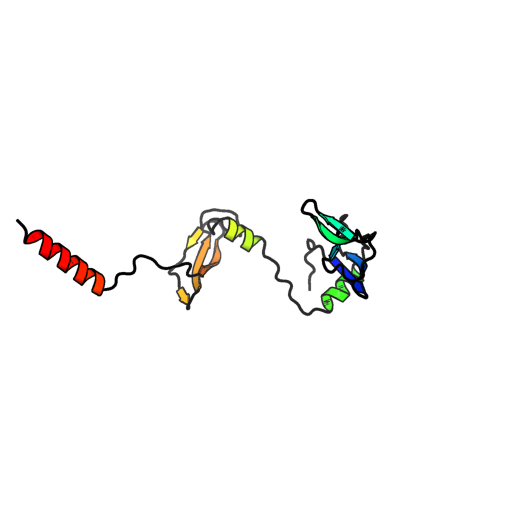59 5.134 1.770 1.00 86.44 88 GLN A C 1
ATOM 673 O O . GLN A 1 88 ? -8.797 5.304 0.730 1.00 86.44 88 GLN A O 1
ATOM 678 N N . LYS A 1 89 ? -7.469 4.008 1.993 1.00 83.44 89 LYS A N 1
ATOM 679 C CA . LYS A 1 89 ? -7.454 2.871 1.055 1.00 83.44 89 LYS A CA 1
ATOM 680 C C . LYS A 1 89 ? -8.852 2.313 0.821 1.00 83.44 89 LYS A C 1
ATOM 682 O O . LYS A 1 89 ? -9.252 2.150 -0.330 1.00 83.44 89 LYS A O 1
ATOM 687 N N . ASP A 1 90 ? -9.580 2.038 1.897 1.00 85.69 90 ASP A N 1
ATOM 688 C CA . ASP A 1 90 ? -10.924 1.472 1.835 1.00 85.69 90 ASP A CA 1
ATOM 689 C C . ASP A 1 90 ? -11.893 2.475 1.187 1.00 85.69 90 ASP A C 1
ATOM 691 O O . ASP A 1 90 ? -12.714 2.086 0.356 1.00 85.69 90 ASP A O 1
ATOM 695 N N . TYR A 1 91 ? -11.754 3.771 1.479 1.00 91.56 91 TYR A N 1
ATOM 696 C CA . TYR A 1 91 ? -12.537 4.829 0.838 1.00 91.56 91 TYR A CA 1
ATOM 697 C C . TYR A 1 91 ? -12.346 4.854 -0.688 1.00 91.56 91 TYR A C 1
ATOM 699 O O . TYR A 1 91 ? -13.317 4.783 -1.447 1.00 91.56 91 TYR A O 1
ATOM 707 N N . VAL A 1 92 ? -11.091 4.862 -1.152 1.00 91.12 92 VAL A N 1
ATOM 708 C CA . VAL A 1 92 ? -10.755 4.852 -2.587 1.00 91.12 92 VAL A CA 1
ATOM 709 C C . VAL A 1 92 ? -11.174 3.538 -3.257 1.00 91.12 92 VAL A C 1
ATOM 711 O O . VAL A 1 92 ? -11.709 3.563 -4.366 1.00 91.12 92 VAL A O 1
ATOM 714 N N . ALA A 1 93 ? -10.995 2.389 -2.596 1.00 88.75 93 ALA A N 1
ATOM 715 C CA . ALA A 1 93 ? -11.408 1.082 -3.117 1.00 88.75 93 ALA A CA 1
ATOM 716 C C . ALA A 1 93 ? -12.929 0.993 -3.331 1.00 88.75 93 ALA A C 1
ATOM 718 O O . ALA A 1 93 ? -13.387 0.403 -4.311 1.00 88.75 93 ALA A O 1
ATOM 719 N N . ASN A 1 94 ? -13.707 1.648 -2.466 1.00 91.81 94 ASN A N 1
ATOM 720 C CA . ASN A 1 94 ? -15.155 1.794 -2.611 1.00 91.81 94 ASN A CA 1
ATOM 721 C C . ASN A 1 94 ? -15.558 2.947 -3.548 1.00 91.81 94 ASN A C 1
ATOM 723 O O . ASN A 1 94 ? -16.719 3.353 -3.560 1.00 91.81 94 ASN A O 1
ATOM 727 N N . LYS A 1 95 ? -14.618 3.478 -4.344 1.00 92.62 95 LYS A N 1
ATOM 728 C CA . LYS A 1 95 ? -14.833 4.572 -5.308 1.00 92.62 95 LYS A CA 1
ATOM 729 C C . LYS A 1 95 ? -15.446 5.821 -4.672 1.00 92.62 95 LYS A C 1
ATOM 731 O O . LYS A 1 95 ? -16.222 6.523 -5.312 1.00 92.62 95 LYS A O 1
ATOM 736 N N . GLY A 1 96 ? -15.120 6.056 -3.404 1.00 92.19 96 GLY A N 1
ATOM 737 C CA . GLY A 1 96 ? -15.619 7.184 -2.637 1.00 92.19 96 GLY A CA 1
ATOM 738 C C . GLY A 1 96 ? -17.096 7.107 -2.257 1.00 92.19 96 GLY A C 1
ATOM 739 O O . GLY A 1 96 ? -17.609 8.116 -1.809 1.00 92.19 96 GLY A O 1
ATOM 740 N N . LEU A 1 97 ? -17.776 5.958 -2.406 1.00 94.06 97 LEU A N 1
ATOM 741 C CA . LEU A 1 97 ? -19.228 5.814 -2.178 1.00 94.06 97 LEU A CA 1
ATOM 742 C C . LEU A 1 97 ? -19.625 5.498 -0.730 1.00 94.06 97 LEU A C 1
ATOM 744 O O . LEU A 1 97 ? -20.806 5.510 -0.405 1.00 94.06 97 LEU A O 1
ATOM 748 N N . ILE A 1 98 ? -18.663 5.166 0.131 1.00 95.50 98 ILE A N 1
ATOM 749 C CA . ILE A 1 98 ? -18.921 4.697 1.496 1.00 95.50 98 ILE A CA 1
ATOM 750 C C . ILE A 1 98 ? -18.239 5.627 2.488 1.00 95.50 98 ILE A C 1
ATOM 752 O O . ILE A 1 98 ? -17.050 5.905 2.369 1.00 95.50 98 ILE A O 1
ATOM 756 N N . CYS A 1 99 ? -18.971 6.070 3.506 1.00 94.69 99 CYS A N 1
ATOM 757 C CA . CYS A 1 99 ? -18.442 6.911 4.563 1.00 94.69 99 CYS A CA 1
ATOM 758 C C . CYS A 1 99 ? -17.282 6.206 5.290 1.00 94.69 99 CYS A C 1
ATOM 760 O O . CYS A 1 99 ? -17.501 5.164 5.922 1.00 94.69 99 CYS A O 1
ATOM 762 N N . PRO A 1 100 ? -16.080 6.809 5.326 1.00 92.69 100 PRO A N 1
ATOM 763 C CA . PRO A 1 100 ? -14.908 6.194 5.946 1.00 92.69 100 PRO A CA 1
ATOM 764 C C . PRO A 1 100 ? -15.048 6.007 7.465 1.00 92.69 100 PRO A C 1
ATOM 766 O O . PRO A 1 100 ? -14.342 5.193 8.059 1.00 92.69 100 PRO A O 1
ATOM 769 N N . LYS A 1 101 ? -15.945 6.759 8.120 1.00 92.81 101 LYS A N 1
ATOM 770 C CA . LYS A 1 101 ? -16.137 6.728 9.579 1.00 92.81 101 LYS A CA 1
ATOM 771 C C . LYS A 1 101 ? -17.184 5.712 10.035 1.00 92.81 101 LYS A C 1
ATOM 773 O O . LYS A 1 101 ? -16.976 5.055 11.050 1.00 92.81 101 LYS A O 1
ATOM 778 N N . CYS A 1 102 ? -18.324 5.630 9.348 1.00 94.06 102 CYS A N 1
ATOM 779 C CA . CYS A 1 102 ? -19.473 4.838 9.810 1.00 94.06 102 CYS A CA 1
ATOM 780 C C . CYS A 1 102 ? -19.910 3.723 8.854 1.00 94.06 102 CYS A C 1
ATOM 782 O O . CYS A 1 102 ? -20.764 2.924 9.228 1.00 94.06 102 CYS A O 1
ATOM 784 N N . GLY A 1 103 ? -19.346 3.658 7.644 1.00 93.19 103 GLY A N 1
ATOM 785 C CA . GLY A 1 103 ? -19.672 2.628 6.658 1.00 93.19 103 GLY A CA 1
ATOM 786 C C . GLY A 1 103 ? -21.019 2.800 5.948 1.00 93.19 103 GLY A C 1
ATOM 787 O O . GLY A 1 103 ? -21.398 1.920 5.184 1.00 93.19 103 GLY A O 1
ATOM 788 N N . ALA A 1 104 ? -21.747 3.896 6.183 1.00 95.31 104 ALA A N 1
ATOM 789 C CA . ALA A 1 104 ? -22.966 4.217 5.438 1.00 95.31 104 ALA A CA 1
ATOM 790 C C . ALA A 1 104 ? -22.645 4.688 4.011 1.00 95.31 104 ALA A C 1
ATOM 792 O O . ALA A 1 104 ? -21.607 5.306 3.791 1.00 95.31 104 ALA A O 1
ATOM 793 N N . ASP A 1 105 ? -23.549 4.446 3.071 1.00 94.81 105 ASP A N 1
ATOM 794 C CA . ASP A 1 105 ? -23.498 4.908 1.674 1.00 94.81 105 ASP A CA 1
ATOM 795 C C . ASP A 1 105 ? -24.197 6.263 1.453 1.00 94.81 105 ASP A C 1
ATOM 797 O O . ASP A 1 105 ? -24.181 6.816 0.357 1.00 94.81 105 ASP A O 1
ATOM 801 N N . ASP A 1 106 ? -24.785 6.816 2.514 1.00 95.00 106 ASP A N 1
ATOM 802 C CA . ASP A 1 106 ? -25.458 8.113 2.518 1.00 95.00 106 ASP A CA 1
ATOM 803 C C . ASP A 1 106 ? -24.446 9.250 2.741 1.00 95.00 106 ASP A C 1
ATOM 805 O O . ASP A 1 106 ? -24.196 9.711 3.868 1.00 95.00 106 ASP A O 1
ATOM 809 N N . ILE A 1 107 ? -23.787 9.621 1.644 1.00 94.56 107 ILE A N 1
ATOM 810 C CA . ILE A 1 107 ? -22.796 10.692 1.561 1.00 94.56 107 ILE A CA 1
ATOM 811 C C . ILE A 1 107 ? -23.219 11.718 0.510 1.00 94.56 107 ILE A C 1
ATOM 813 O O . ILE A 1 107 ? -23.731 11.375 -0.555 1.00 94.56 107 ILE A O 1
ATOM 817 N N . GLU A 1 108 ? -22.972 12.989 0.796 1.00 93.19 108 GLU A N 1
ATOM 818 C CA . GLU A 1 108 ? -23.353 14.095 -0.070 1.00 93.19 108 GLU A CA 1
ATOM 819 C C . GLU A 1 108 ? -22.168 15.029 -0.298 1.00 93.19 108 GLU A C 1
ATOM 821 O O . GLU A 1 108 ? -21.461 15.409 0.637 1.00 93.19 108 GLU A O 1
ATOM 826 N N . SER A 1 109 ? -21.970 15.438 -1.553 1.00 89.12 109 SER A N 1
ATOM 827 C CA . SER A 1 109 ? -21.057 16.533 -1.871 1.00 89.12 109 SER A CA 1
ATOM 828 C C . SER A 1 109 ? -21.699 17.850 -1.450 1.00 89.12 109 SER A C 1
ATOM 830 O O . SER A 1 109 ? -22.801 18.191 -1.882 1.00 89.12 109 SER A O 1
ATOM 832 N N . THR A 1 110 ? -20.988 18.616 -0.636 1.00 87.19 110 THR A N 1
ATOM 833 C CA . THR A 1 110 ? -21.427 19.918 -0.144 1.00 87.19 110 THR A CA 1
ATOM 834 C C . THR A 1 110 ? -20.742 21.026 -0.941 1.00 87.19 110 THR A C 1
ATOM 836 O O . THR A 1 110 ? -19.531 21.224 -0.877 1.00 87.19 110 THR A O 1
ATOM 839 N N . GLY A 1 111 ? -21.536 21.767 -1.715 1.00 86.19 111 GLY A N 1
ATOM 840 C CA . GLY A 1 111 ? -21.047 22.883 -2.525 1.00 86.19 111 GLY A CA 1
ATOM 841 C C . GLY A 1 111 ? -20.413 22.469 -3.856 1.00 86.19 111 GLY A C 1
ATOM 842 O O . GLY A 1 111 ? -20.677 21.392 -4.391 1.00 86.19 111 GLY A O 1
ATOM 843 N N . SER A 1 112 ? -19.625 23.385 -4.418 1.00 90.75 112 SER A N 1
ATOM 844 C CA . SER A 1 112 ? -18.956 23.220 -5.711 1.00 90.75 112 SER A CA 1
ATOM 845 C C . SER A 1 112 ? -17.569 22.600 -5.543 1.00 90.75 112 SER A C 1
ATOM 847 O O . SER A 1 112 ? -16.919 22.803 -4.522 1.00 90.75 112 SER A O 1
ATOM 849 N N . VAL A 1 113 ? -17.092 21.905 -6.577 1.00 93.00 113 VAL A N 1
ATOM 850 C CA . VAL A 1 113 ? -15.689 21.476 -6.660 1.00 93.00 113 VAL A CA 1
ATOM 851 C C . VAL A 1 113 ? -14.819 22.679 -7.022 1.00 93.00 113 VAL A C 1
ATOM 853 O O . VAL A 1 113 ? -15.067 23.348 -8.028 1.00 93.00 113 VAL A O 1
ATOM 856 N N . GLU A 1 114 ? -13.797 22.945 -6.215 1.00 94.44 114 GLU A N 1
ATOM 857 C CA . GLU A 1 114 ? -12.778 23.962 -6.478 1.00 94.44 114 GLU A CA 1
ATOM 858 C C . GLU A 1 114 ? -11.628 23.340 -7.271 1.00 94.44 114 GLU A C 1
ATOM 860 O O . GLU A 1 114 ? -11.146 22.269 -6.918 1.00 94.44 114 GLU A O 1
ATOM 865 N N . ILE A 1 115 ? -11.185 23.980 -8.355 1.00 93.19 115 ILE A N 1
ATOM 866 C CA . ILE A 1 115 ? -10.115 23.453 -9.213 1.00 93.19 115 ILE A CA 1
ATOM 867 C C . ILE A 1 115 ? -8.872 24.324 -9.055 1.00 93.19 115 ILE A C 1
ATOM 869 O O . ILE A 1 115 ? -8.912 25.516 -9.359 1.00 93.19 115 ILE A O 1
ATOM 873 N N . ASP A 1 116 ? -7.768 23.705 -8.641 1.00 90.44 116 ASP A N 1
ATOM 874 C CA . ASP A 1 116 ? -6.437 24.304 -8.597 1.00 90.44 116 ASP A CA 1
ATOM 875 C C . ASP A 1 116 ? -5.474 23.490 -9.476 1.00 90.44 116 ASP A C 1
ATOM 877 O O . ASP A 1 116 ? -5.001 22.401 -9.129 1.00 90.44 116 ASP A O 1
ATOM 881 N N . GLY A 1 117 ? -5.232 24.003 -10.684 1.00 89.88 117 GLY A N 1
ATOM 882 C CA . GLY A 1 117 ? -4.388 23.355 -11.683 1.00 89.88 117 GLY A CA 1
ATOM 883 C C . GLY A 1 117 ? -4.883 21.942 -12.043 1.00 89.88 117 GLY A C 1
ATOM 884 O O . GLY A 1 117 ? -5.994 21.803 -12.557 1.00 89.88 117 GLY A O 1
ATOM 885 N N . PRO A 1 118 ? -4.072 20.883 -11.842 1.00 91.19 118 PRO A N 1
ATOM 886 C CA . PRO A 1 118 ? -4.450 19.511 -12.183 1.00 91.19 118 PRO A CA 1
ATOM 887 C C . PRO A 1 118 ? -5.304 18.808 -11.113 1.00 91.19 118 PRO A C 1
ATOM 889 O O . PRO A 1 118 ? -5.665 17.643 -11.318 1.00 91.19 118 PRO A O 1
ATOM 892 N N . ILE A 1 119 ? -5.586 19.465 -9.980 1.00 92.06 119 ILE A N 1
ATOM 893 C CA . ILE A 1 119 ? -6.297 18.881 -8.837 1.00 92.06 119 ILE A CA 1
ATOM 894 C C . ILE A 1 119 ? -7.611 19.634 -8.601 1.00 92.06 119 ILE A C 1
ATOM 896 O O . ILE A 1 119 ? -7.649 20.860 -8.604 1.00 92.06 119 ILE A O 1
ATOM 900 N N . GLY A 1 120 ? -8.694 18.887 -8.396 1.00 93.44 120 GLY A N 1
ATOM 901 C CA . GLY A 1 120 ? -9.970 19.414 -7.912 1.00 93.44 120 GLY A CA 1
ATOM 902 C C . GLY A 1 120 ? -10.226 18.993 -6.467 1.00 93.44 120 GLY A C 1
ATOM 903 O O . GLY A 1 120 ? -9.869 17.880 -6.091 1.00 93.44 120 GLY A O 1
ATOM 904 N N . PHE A 1 121 ? -10.871 19.839 -5.672 1.00 94.19 121 PHE A N 1
ATOM 905 C CA . PHE A 1 121 ? -11.222 19.591 -4.276 1.00 94.19 121 PHE A CA 1
ATOM 906 C C . PHE A 1 121 ? -12.732 19.733 -4.085 1.00 94.19 121 PHE A C 1
ATOM 908 O O . PHE A 1 121 ? -13.307 20.749 -4.469 1.00 94.19 121 PHE A O 1
ATOM 915 N N . GLY A 1 122 ? -13.384 18.726 -3.506 1.00 94.81 122 GLY A N 1
ATOM 916 C CA . GLY A 1 122 ? -14.821 18.754 -3.214 1.00 94.81 122 GLY A CA 1
ATOM 917 C C . GLY A 1 122 ? -15.093 18.366 -1.767 1.00 94.81 122 GLY A C 1
ATOM 918 O O . GLY A 1 122 ? -14.585 17.351 -1.302 1.00 94.81 122 GLY A O 1
ATOM 919 N N . ASN A 1 123 ? -15.877 19.158 -1.040 1.00 95.88 123 ASN A N 1
ATOM 920 C CA . ASN A 1 123 ? -16.243 18.814 0.334 1.00 95.88 123 ASN A CA 1
ATOM 921 C C . ASN A 1 123 ? -17.354 17.768 0.341 1.00 95.88 123 ASN A C 1
ATOM 923 O O . ASN A 1 123 ? -18.326 17.888 -0.398 1.00 95.88 123 ASN A O 1
ATOM 927 N N . VAL A 1 124 ? -17.247 16.785 1.225 1.00 96.06 124 VAL A N 1
ATOM 928 C CA . VAL A 1 124 ? -18.221 15.705 1.383 1.00 96.06 124 VAL A CA 1
ATOM 929 C C . VAL A 1 124 ? -18.661 15.634 2.840 1.00 96.06 124 VAL A C 1
ATOM 931 O O . VAL A 1 124 ? -17.849 15.787 3.753 1.00 96.06 124 VAL A O 1
ATOM 934 N N . GLU A 1 125 ? -19.950 15.400 3.061 1.00 96.81 125 GLU A N 1
ATOM 935 C CA . GLU A 1 125 ? -20.538 15.118 4.368 1.00 96.81 125 GLU A CA 1
ATOM 936 C C . GLU A 1 125 ? -21.229 13.750 4.337 1.00 96.81 125 GLU A C 1
ATOM 938 O O . GLU A 1 125 ? -21.877 13.384 3.364 1.00 96.81 125 GLU A O 1
ATOM 943 N N . CYS A 1 126 ? -21.139 12.992 5.429 1.00 96.81 126 CYS A N 1
ATOM 944 C CA . CYS A 1 126 ? -22.014 11.845 5.648 1.00 96.81 126 CYS A CA 1
ATOM 945 C C . CYS A 1 126 ? -23.278 12.266 6.400 1.00 96.81 126 CYS A C 1
ATOM 947 O O . CYS A 1 126 ? -23.206 12.671 7.565 1.00 96.81 126 CYS A O 1
ATOM 949 N N . SER A 1 127 ? -24.440 12.057 5.788 1.00 95.81 127 SER A N 1
ATOM 950 C CA . SER A 1 127 ? -25.742 12.384 6.372 1.00 95.81 127 SER A CA 1
ATOM 951 C C . SER A 1 127 ? -26.025 11.626 7.673 1.00 95.81 127 SER A C 1
ATOM 953 O O . SER A 1 127 ? -26.662 12.181 8.571 1.00 95.81 127 SER A O 1
ATOM 955 N N . ASN A 1 128 ? -25.483 10.410 7.817 1.00 96.50 128 ASN A N 1
ATOM 956 C CA . ASN A 1 128 ? -25.691 9.546 8.980 1.00 96.50 128 ASN A CA 1
ATOM 957 C C . ASN A 1 128 ? -24.844 9.961 10.202 1.00 96.50 128 ASN A C 1
ATOM 959 O O . ASN A 1 128 ? -25.376 10.253 11.270 1.00 96.50 128 ASN A O 1
ATOM 963 N N . CYS A 1 129 ? -23.513 10.019 10.061 1.00 96.00 129 CYS A N 1
ATOM 964 C CA . CYS A 1 129 ? -22.607 10.264 11.197 1.00 96.00 129 CYS A CA 1
ATOM 965 C C . CYS A 1 129 ? -22.044 11.689 11.288 1.00 96.00 129 CYS A C 1
ATOM 967 O O . CYS A 1 129 ? -21.261 11.972 12.202 1.00 96.00 129 CYS A O 1
ATOM 969 N N . LYS A 1 130 ? -22.406 12.561 10.338 1.00 96.12 130 LYS A N 1
ATOM 970 C CA . LYS A 1 130 ? -21.989 13.971 10.263 1.00 96.12 130 LYS A CA 1
ATOM 971 C C . LYS A 1 130 ? -20.481 14.193 10.172 1.00 96.12 130 LYS A C 1
ATOM 973 O O . LYS A 1 130 ? -19.984 15.269 10.488 1.00 96.12 130 LYS A O 1
ATOM 978 N N . ALA A 1 131 ? -19.736 13.168 9.761 1.00 94.81 131 ALA A N 1
ATOM 979 C CA . ALA A 1 131 ? -18.341 13.340 9.389 1.00 94.81 131 ALA A CA 1
ATOM 980 C C . ALA A 1 131 ? -18.251 14.155 8.102 1.00 94.81 131 ALA A C 1
ATOM 982 O O . ALA A 1 131 ? -19.031 13.913 7.182 1.00 94.81 131 ALA A O 1
ATOM 983 N N . THR A 1 132 ? -17.273 15.051 8.044 1.00 95.38 132 THR A N 1
ATOM 984 C CA . THR A 1 132 ? -16.932 15.813 6.848 1.00 95.38 132 THR A CA 1
ATOM 985 C C . THR A 1 132 ? -15.494 15.517 6.438 1.00 95.38 132 THR A C 1
ATOM 987 O O . THR A 1 132 ? -14.636 15.268 7.290 1.00 95.38 132 THR A O 1
ATOM 990 N N . TRP A 1 133 ? -15.238 15.498 5.136 1.00 94.38 133 TRP A N 1
ATOM 991 C CA . TRP A 1 133 ? -13.903 15.351 4.554 1.00 94.38 133 TRP A CA 1
ATOM 992 C C . TRP A 1 133 ? -13.847 16.036 3.183 1.00 94.38 133 TRP A C 1
ATOM 994 O O . TRP A 1 133 ? -14.848 16.571 2.708 1.00 94.38 133 TRP A O 1
ATOM 1004 N N . THR A 1 134 ? -12.670 16.043 2.560 1.00 94.75 134 THR A N 1
ATOM 1005 C CA . THR A 1 134 ? -12.455 16.640 1.239 1.00 94.75 134 THR A CA 1
ATOM 1006 C C . THR A 1 134 ? -11.962 15.575 0.271 1.00 94.75 134 THR A C 1
ATOM 1008 O O . THR A 1 134 ? -10.895 14.990 0.471 1.00 94.75 134 THR A O 1
ATOM 1011 N N . ASP A 1 135 ? -12.722 15.355 -0.793 1.00 94.25 135 ASP A N 1
ATOM 1012 C CA . ASP A 1 135 ? -12.312 14.534 -1.921 1.00 94.25 135 ASP A CA 1
ATOM 1013 C C . ASP A 1 135 ? -11.310 15.280 -2.789 1.00 94.25 135 ASP A C 1
ATOM 1015 O O . ASP A 1 135 ? -11.429 16.487 -3.014 1.00 94.25 135 ASP A O 1
ATOM 1019 N N . GLN A 1 136 ? -10.344 14.533 -3.321 1.00 92.81 136 GLN A N 1
ATOM 1020 C CA . GLN A 1 136 ? -9.361 15.038 -4.268 1.00 92.81 136 GLN A CA 1
ATOM 1021 C C . GLN A 1 136 ? -9.540 14.355 -5.618 1.00 92.81 136 GLN A C 1
ATOM 1023 O O . GLN A 1 136 ? -9.428 13.135 -5.748 1.00 92.81 136 GLN A O 1
ATOM 1028 N N . TYR A 1 137 ? -9.768 15.167 -6.637 1.00 90.50 137 TYR A N 1
ATOM 1029 C CA . TYR A 1 137 ? -9.943 14.762 -8.019 1.00 90.50 137 TYR A CA 1
ATOM 1030 C C . TYR A 1 137 ? -8.692 15.104 -8.818 1.00 90.50 137 TYR A C 1
ATOM 1032 O O . TYR A 1 137 ? -8.011 16.088 -8.538 1.00 90.50 137 TYR A O 1
ATOM 1040 N N . ARG A 1 138 ? -8.401 14.314 -9.851 1.00 90.81 138 ARG A N 1
ATOM 1041 C CA . ARG A 1 138 ? -7.366 14.634 -10.838 1.00 90.81 138 ARG A CA 1
ATOM 1042 C C . ARG A 1 138 ? -7.960 14.619 -12.230 1.00 90.81 138 ARG A C 1
ATOM 1044 O O . ARG A 1 138 ? -8.849 13.820 -12.521 1.00 90.81 138 ARG A O 1
ATOM 1051 N N . ILE A 1 139 ? -7.426 15.467 -13.100 1.00 89.88 139 ILE A N 1
ATOM 1052 C CA . ILE A 1 139 ? -7.735 15.402 -14.527 1.00 89.88 139 ILE A CA 1
ATOM 1053 C C . ILE A 1 139 ? -7.176 14.087 -15.077 1.00 89.88 139 ILE A C 1
ATOM 1055 O O . ILE A 1 139 ? -5.973 13.840 -15.016 1.00 89.88 139 ILE A O 1
ATOM 1059 N N . VAL A 1 140 ? -8.059 13.248 -15.617 1.00 91.19 140 VAL A N 1
ATOM 1060 C CA . VAL A 1 140 ? -7.698 11.958 -16.234 1.00 91.19 140 VAL A CA 1
ATOM 1061 C C . VAL A 1 140 ? -7.732 11.996 -17.764 1.00 91.19 140 VAL A C 1
ATOM 1063 O O . VAL A 1 140 ? -7.279 11.058 -18.412 1.00 91.19 140 VAL A O 1
ATOM 1066 N N . GLY A 1 141 ? -8.254 13.072 -18.353 1.00 93.50 141 GLY A N 1
ATOM 1067 C CA . GLY A 1 141 ? -8.376 13.250 -19.797 1.00 93.50 141 GLY A CA 1
ATOM 1068 C C . GLY A 1 141 ? -9.285 14.426 -20.152 1.00 93.50 141 GLY A C 1
ATOM 1069 O O . GLY A 1 141 ? -9.793 15.119 -19.272 1.00 93.50 141 GLY A O 1
ATOM 1070 N N . PHE A 1 142 ? -9.490 14.633 -21.449 1.00 93.50 142 PHE A N 1
ATOM 1071 C CA . PHE A 1 142 ? -10.473 15.560 -22.006 1.00 93.50 142 PHE A CA 1
ATOM 1072 C C . PHE A 1 142 ? -11.207 14.862 -23.157 1.00 93.50 142 PHE A C 1
ATOM 1074 O O . PHE A 1 142 ? -10.657 13.949 -23.771 1.00 93.50 142 PHE A O 1
ATOM 1081 N N . ASP A 1 143 ? -12.435 15.283 -23.448 1.00 94.31 143 ASP A N 1
ATOM 1082 C CA . ASP A 1 143 ? -13.232 14.773 -24.569 1.00 94.31 143 ASP A CA 1
ATOM 1083 C C . ASP A 1 143 ? -14.155 15.884 -25.107 1.00 94.31 143 ASP A C 1
ATOM 1085 O O . ASP A 1 143 ? -14.320 16.918 -24.458 1.00 94.31 143 ASP A O 1
ATOM 1089 N N . ASN A 1 144 ? -14.761 15.682 -26.281 1.00 89.94 144 ASN A N 1
ATOM 1090 C CA . ASN A 1 144 ? -15.685 16.613 -26.948 1.00 89.94 144 ASN A CA 1
ATOM 1091 C C . ASN A 1 144 ? -15.084 18.000 -27.252 1.00 89.94 144 ASN A C 1
ATOM 1093 O O . ASN A 1 144 ? -15.777 19.018 -27.202 1.00 89.94 144 ASN A O 1
ATOM 1097 N N . LEU A 1 145 ? -13.790 18.056 -27.587 1.00 92.56 145 LEU A N 1
ATOM 1098 C CA . LEU A 1 145 ? -13.148 19.286 -28.052 1.00 92.56 145 LEU A CA 1
ATOM 1099 C C . LEU A 1 145 ? -13.754 19.709 -29.400 1.00 92.56 145 LEU A C 1
ATOM 1101 O O . LEU A 1 145 ? -13.585 19.017 -30.401 1.00 92.56 145 LEU A O 1
ATOM 1105 N N . VAL A 1 146 ? -14.430 20.858 -29.437 1.00 87.25 146 VAL A N 1
ATOM 1106 C CA . VAL A 1 146 ? -14.936 21.456 -30.681 1.00 87.25 146 VAL A CA 1
ATOM 1107 C C . VAL A 1 146 ? -14.015 22.596 -31.091 1.00 87.25 146 VAL A C 1
ATOM 1109 O O . VAL A 1 146 ? -13.886 23.584 -30.369 1.00 87.25 146 VAL A O 1
ATOM 1112 N N . VAL A 1 147 ? -13.405 22.484 -32.270 1.00 86.31 147 VAL A N 1
ATOM 1113 C CA . VAL A 1 147 ? -12.620 23.564 -32.875 1.00 86.31 147 VAL A CA 1
ATOM 1114 C C . VAL A 1 147 ? -13.476 24.230 -33.954 1.00 86.31 147 VAL A C 1
ATOM 1116 O O . VAL A 1 147 ? -14.036 23.562 -34.818 1.00 86.31 147 VAL A O 1
ATOM 1119 N N . GLU A 1 148 ? -13.600 25.560 -33.928 1.00 77.12 148 GLU A N 1
ATOM 1120 C CA . GLU A 1 148 ? -14.448 26.322 -34.867 1.00 77.12 148 GLU A CA 1
ATOM 1121 C C . GLU A 1 148 ? -14.146 26.040 -36.356 1.00 77.12 148 GLU A C 1
ATOM 1123 O O . GLU A 1 148 ? -15.042 26.135 -37.199 1.00 77.12 148 GLU A O 1
ATOM 1128 N N . GLN A 1 149 ? -12.913 25.639 -36.689 1.00 62.06 149 GLN A N 1
ATOM 1129 C CA . GLN A 1 149 ? -12.519 25.234 -38.046 1.00 62.06 149 GLN A CA 1
ATOM 1130 C C . GLN A 1 149 ? -13.271 23.984 -38.540 1.00 62.06 149 GLN A C 1
ATOM 1132 O O . GLN A 1 149 ? -13.656 23.932 -39.711 1.00 62.06 149 GLN A O 1
ATOM 1137 N N . ASP A 1 150 ? -13.587 23.038 -37.652 1.00 61.28 150 ASP A N 1
ATOM 1138 C CA . ASP A 1 150 ? -14.303 21.805 -38.003 1.00 61.28 150 ASP A CA 1
ATOM 1139 C C . ASP A 1 150 ? -15.787 22.070 -38.295 1.00 61.28 150 ASP A C 1
ATOM 1141 O O . ASP A 1 150 ? -16.383 21.455 -39.183 1.00 61.28 150 ASP A O 1
ATOM 1145 N N . LEU A 1 151 ? -16.386 23.064 -37.628 1.00 61.25 151 LEU A N 1
ATOM 1146 C CA . LEU A 1 151 ? -17.758 23.505 -37.905 1.00 61.25 151 LEU A CA 1
ATOM 1147 C C . LEU A 1 151 ? -17.882 24.178 -39.277 1.00 61.25 151 LEU A C 1
ATOM 1149 O O . LEU A 1 151 ? -18.928 24.067 -39.923 1.00 61.25 151 LEU A O 1
ATOM 1153 N N . PHE A 1 152 ? -16.838 24.868 -39.743 1.00 62.12 152 PHE A N 1
ATOM 1154 C CA . PHE A 1 152 ? -16.839 25.516 -41.055 1.00 62.12 152 PHE A CA 1
ATOM 1155 C C . PHE A 1 152 ? -16.713 24.494 -42.195 1.00 62.12 152 PHE A C 1
ATOM 1157 O O . PHE A 1 152 ? -17.475 24.556 -43.162 1.00 62.12 152 PHE A O 1
ATOM 1164 N N . GLU A 1 153 ? -15.822 23.508 -42.058 1.00 62.84 153 GLU A N 1
ATOM 1165 C CA . GLU A 1 153 ? -15.678 22.363 -42.972 1.00 62.84 153 GLU A CA 1
ATOM 1166 C C . GLU A 1 153 ? -16.960 21.513 -43.041 1.00 62.84 153 GLU A C 1
ATOM 1168 O O . GLU A 1 153 ? -17.435 21.181 -44.133 1.00 62.84 153 GLU A O 1
ATOM 1173 N N . PHE A 1 154 ? -17.574 21.213 -41.891 1.00 65.00 154 PHE A N 1
ATOM 1174 C CA . PHE A 1 154 ? -18.813 20.435 -41.820 1.00 65.00 154 PHE A CA 1
ATOM 1175 C C . PHE A 1 154 ? -19.994 21.176 -42.467 1.00 65.00 154 PHE A C 1
ATOM 1177 O O . PHE A 1 154 ? -20.711 20.615 -43.298 1.00 65.00 154 PHE A O 1
ATOM 1184 N N . ARG A 1 155 ? -20.151 22.479 -42.180 1.00 68.56 155 ARG A N 1
ATOM 1185 C CA . ARG A 1 155 ? -21.163 23.335 -42.831 1.00 68.56 155 ARG A CA 1
ATOM 1186 C C . ARG A 1 155 ? -20.909 23.505 -44.333 1.00 68.56 155 ARG A C 1
ATOM 1188 O O . ARG A 1 155 ? -21.868 23.604 -45.096 1.00 68.56 155 ARG A O 1
ATOM 1195 N N . ARG A 1 156 ? -19.648 23.521 -44.781 1.00 66.06 156 ARG A N 1
ATOM 1196 C CA . ARG A 1 156 ? -19.291 23.569 -46.209 1.00 66.06 156 ARG A CA 1
ATOM 1197 C C . ARG A 1 156 ? -19.683 22.278 -46.934 1.00 66.06 156 ARG A C 1
ATOM 1199 O O . ARG A 1 156 ? -20.237 22.364 -48.026 1.00 66.06 156 ARG A O 1
ATOM 1206 N N . LYS A 1 157 ? -19.448 21.107 -46.331 1.00 65.50 157 LYS A N 1
ATOM 1207 C CA . LYS A 1 157 ? -19.850 19.804 -46.896 1.00 65.50 157 LYS A CA 1
ATOM 1208 C C . LYS A 1 157 ? -21.373 19.644 -46.982 1.00 65.50 157 LYS A C 1
ATOM 1210 O O . LYS A 1 157 ? -21.853 19.203 -48.020 1.00 65.50 157 LYS A O 1
ATOM 1215 N N . LEU A 1 158 ? -22.122 20.085 -45.968 1.00 64.19 158 LEU A N 1
ATOM 1216 C CA . LEU A 1 158 ? -23.596 20.072 -45.981 1.00 64.19 158 LEU A CA 1
ATOM 1217 C C . LEU A 1 158 ? -24.200 20.967 -47.079 1.00 64.19 158 LEU A C 1
ATOM 1219 O O . LEU A 1 158 ? -25.103 20.543 -47.793 1.00 64.19 158 LEU A O 1
ATOM 1223 N N . LYS A 1 159 ? -23.655 22.173 -47.290 1.00 63.28 159 LYS A N 1
ATOM 1224 C CA . LYS A 1 159 ? -24.110 23.057 -48.382 1.00 63.28 159 LYS A CA 1
ATOM 1225 C C . LYS A 1 159 ? -23.821 22.492 -49.779 1.00 63.28 159 LYS A C 1
ATOM 1227 O O . LYS A 1 159 ? -24.570 22.759 -50.712 1.00 63.28 159 LYS A O 1
ATOM 1232 N N . LEU A 1 160 ? -22.741 21.723 -49.937 1.00 58.78 160 LEU A N 1
ATOM 1233 C CA . LEU A 1 160 ? -22.392 21.075 -51.207 1.00 58.78 160 LEU A CA 1
ATOM 1234 C C . LEU A 1 160 ? -23.305 19.880 -51.530 1.00 58.78 160 LEU A C 1
ATOM 1236 O O . LEU A 1 160 ? -23.562 19.643 -52.705 1.00 58.78 160 LEU A O 1
ATOM 1240 N N . SER A 1 161 ? -23.826 19.162 -50.529 1.00 58.91 161 SER A N 1
ATOM 1241 C CA . SER A 1 161 ? -24.773 18.055 -50.745 1.00 58.91 161 SER A CA 1
ATOM 1242 C C . SER A 1 161 ? -26.199 18.513 -51.068 1.00 58.91 161 SER A C 1
ATOM 1244 O O . SER A 1 161 ? -26.886 17.826 -51.810 1.00 58.91 161 SER A O 1
ATOM 1246 N N . GLU A 1 162 ? -26.628 19.682 -50.582 1.00 59.94 162 GLU A N 1
ATOM 1247 C CA . GLU A 1 162 ? -27.934 20.286 -50.923 1.00 59.94 162 GLU A CA 1
ATOM 1248 C C . GLU A 1 162 ? -27.960 20.924 -52.328 1.00 59.94 162 GLU A C 1
ATOM 1250 O O . GLU A 1 162 ? -29.007 21.347 -52.802 1.00 59.94 162 GLU A O 1
ATOM 1255 N N . SER A 1 163 ? -26.806 21.006 -53.002 1.00 58.16 163 SER A N 1
ATOM 1256 C CA . SER A 1 163 ? -26.652 21.628 -54.327 1.00 58.16 163 SER A CA 1
ATOM 1257 C C . SER A 1 163 ? -26.583 20.611 -55.483 1.00 58.16 163 SER A C 1
ATOM 1259 O O . SER A 1 163 ? -26.236 20.996 -56.600 1.00 58.16 163 SER A O 1
ATOM 1261 N N . ILE A 1 164 ? -26.823 19.319 -55.215 1.00 56.22 164 ILE A N 1
ATOM 1262 C CA . ILE A 1 164 ? -26.722 18.209 -56.190 1.00 56.22 164 ILE A CA 1
ATOM 1263 C C . ILE A 1 164 ? -28.104 17.596 -56.539 1.00 56.22 164 ILE A C 1
ATOM 1265 O O . ILE A 1 164 ? -28.165 16.668 -57.342 1.00 56.22 164 ILE A O 1
ATOM 1269 N N . GLU A 1 165 ? -29.218 18.134 -56.031 1.00 45.75 165 GLU A N 1
ATOM 1270 C CA . GLU A 1 165 ? -30.579 17.773 -56.492 1.00 45.75 165 GLU A CA 1
ATOM 1271 C C . GLU A 1 165 ? -31.125 18.721 -57.570 1.00 45.75 165 GLU A C 1
ATOM 1273 O O . GLU A 1 165 ? -30.970 19.957 -57.423 1.00 45.75 165 GLU A O 1
#